Protein AF-A0A194AL01-F1 (afdb_monomer)

Mean predicted aligned error: 6.86 Å

Solvent-accessible surface area (backbone atoms only — not comparable to full-atom values): 7756 Å² total; per-residue (Å²): 133,72,56,72,67,51,70,47,79,47,65,24,43,43,58,63,55,94,86,37,91,35,69,51,73,50,75,42,48,24,28,50,37,95,91,74,43,78,38,73,64,84,52,98,57,32,54,85,93,54,56,37,22,48,71,32,52,52,53,49,61,57,44,53,75,79,41,59,54,69,58,48,17,63,74,74,71,49,60,44,76,62,50,49,58,53,51,52,54,54,51,51,52,51,58,76,65,59,82,62,86,84,67,84,45,77,42,80,47,77,46,77,74,49,93,84,88,41,71,46,77,46,80,40,80,70,120

pLDDT: mean 90.57, std 8.2, range [61.19, 98.12]

Secondary structure (DSSP, 8-state):
-PPEEEEEEEEEE---BTTB--EEEEEEEEEEETTTEEEEPPBTTB-TT-SB-HHHHHHHHHHHHHS-HHHHHHHHTS-HHHHHHHHHHHHHHHHHT---TT---EEEEEEEEETTTEEEEEEEE--

InterPro domains:
  IPR029261 Transposase IS204/IS1001/IS1096/IS1165, zinc-finger [PF14690] (3-36)
  IPR032877 Transposase IS204/IS1001/IS1096/IS1165, helix-turn-helix domain [PF13542] (41-91)
  IPR047951 Transposase ISL3 [PTHR33498] (2-127)

Structure (mmCIF, N/CA/C/O backbone):
data_AF-A0A194AL01-F1
#
_entry.id   AF-A0A194AL01-F1
#
loop_
_atom_site.group_PDB
_atom_site.id
_atom_site.type_symbol
_atom_site.label_atom_id
_atom_site.label_alt_id
_atom_site.label_comp_id
_atom_site.label_asym_id
_atom_site.label_entity_id
_atom_site.label_seq_id
_atom_site.pdbx_PDB_ins_code
_atom_site.Cartn_x
_atom_site.Cartn_y
_atom_site.Cartn_z
_atom_site.occupancy
_atom_site.B_iso_or_equiv
_atom_site.auth_seq_id
_atom_site.auth_comp_id
_atom_site.auth_asym_id
_atom_site.auth_atom_id
_atom_site.pdbx_PDB_model_num
ATOM 1 N N . MET A 1 1 ? -7.494 7.788 -29.852 1.00 61.19 1 MET A N 1
ATOM 2 C CA . MET A 1 1 ? -6.456 7.349 -28.887 1.00 61.19 1 MET A CA 1
ATOM 3 C C . MET A 1 1 ? -5.277 8.308 -28.956 1.00 61.19 1 MET A C 1
ATOM 5 O O . MET A 1 1 ? -4.872 8.646 -30.062 1.00 61.19 1 MET A O 1
ATOM 9 N N . CYS A 1 2 ? -4.739 8.758 -27.818 1.00 74.06 2 CYS A N 1
ATOM 10 C CA . CYS A 1 2 ? -3.498 9.546 -27.807 1.00 74.06 2 CYS A CA 1
ATOM 11 C C . CYS A 1 2 ? -2.319 8.658 -28.244 1.00 74.06 2 CYS A C 1
ATOM 13 O O . CYS A 1 2 ? -2.227 7.514 -27.799 1.00 74.06 2 CYS A O 1
ATOM 15 N N . LYS A 1 3 ? -1.425 9.163 -29.106 1.00 78.81 3 LYS A N 1
ATOM 16 C CA . LYS A 1 3 ? -0.236 8.415 -29.550 1.00 78.81 3 LYS A CA 1
ATOM 17 C C . LYS A 1 3 ? 0.762 8.249 -28.394 1.00 78.81 3 LYS A C 1
ATOM 19 O O . LYS A 1 3 ? 0.888 9.128 -27.538 1.00 78.81 3 LYS A O 1
ATOM 24 N N . ALA A 1 4 ? 1.474 7.121 -28.377 1.00 84.50 4 ALA A N 1
ATOM 25 C CA . ALA A 1 4 ? 2.591 6.918 -27.459 1.00 84.50 4 ALA A CA 1
ATOM 26 C C . ALA A 1 4 ? 3.700 7.931 -27.782 1.00 84.50 4 ALA A C 1
ATOM 28 O O . ALA A 1 4 ? 4.120 8.044 -28.930 1.00 84.50 4 ALA A O 1
ATOM 29 N N . HIS A 1 5 ? 4.128 8.683 -26.773 1.00 87.44 5 HIS A N 1
ATOM 30 C CA . HIS A 1 5 ? 5.207 9.662 -26.867 1.00 87.44 5 HIS A CA 1
ATOM 31 C C . HIS A 1 5 ? 6.560 8.974 -26.700 1.00 87.44 5 HIS A C 1
ATOM 33 O O . HIS A 1 5 ? 7.438 9.100 -27.545 1.00 87.44 5 HIS A O 1
ATOM 39 N N . ASP A 1 6 ? 6.710 8.208 -25.620 1.00 92.38 6 ASP A N 1
ATOM 40 C CA . ASP A 1 6 ? 7.909 7.431 -25.332 1.00 92.38 6 ASP A CA 1
ATOM 41 C C . ASP A 1 6 ? 7.599 6.262 -24.385 1.00 92.38 6 ASP A C 1
ATOM 43 O O . ASP A 1 6 ? 6.477 6.104 -23.903 1.00 92.38 6 ASP A O 1
ATOM 47 N N . PHE A 1 7 ? 8.605 5.433 -24.108 1.00 93.56 7 PHE A N 1
ATOM 48 C CA . PHE A 1 7 ? 8.508 4.319 -23.168 1.00 93.56 7 PHE A CA 1
ATOM 49 C C . PHE A 1 7 ? 9.537 4.502 -22.068 1.00 93.56 7 PHE A C 1
ATOM 51 O O . PHE A 1 7 ? 10.730 4.612 -22.351 1.00 93.56 7 PHE A O 1
ATOM 58 N N . LYS A 1 8 ? 9.087 4.458 -20.815 1.00 94.19 8 LYS A N 1
ATOM 59 C CA . LYS A 1 8 ? 9.968 4.545 -19.652 1.00 94.19 8 LYS A CA 1
ATOM 60 C C . LYS A 1 8 ? 9.903 3.261 -18.845 1.00 94.19 8 LYS A C 1
ATOM 62 O O . LYS A 1 8 ? 8.840 2.659 -18.704 1.00 94.19 8 LYS A O 1
ATOM 67 N N . GLU A 1 9 ? 11.049 2.840 -18.334 1.00 96.31 9 GLU A N 1
ATOM 68 C CA . GLU A 1 9 ? 11.132 1.687 -17.452 1.00 96.31 9 GLU A CA 1
ATOM 69 C C . GLU A 1 9 ? 10.629 2.038 -16.047 1.00 96.31 9 GLU A C 1
ATOM 71 O O . GLU A 1 9 ? 10.935 3.100 -15.493 1.00 96.31 9 GLU A O 1
ATOM 76 N N . TYR A 1 10 ? 9.823 1.142 -15.486 1.00 96.25 10 TYR A N 1
ATOM 77 C CA . TYR A 1 10 ? 9.312 1.229 -14.127 1.00 96.25 10 TYR A CA 1
ATOM 78 C C . TYR A 1 10 ? 9.471 -0.114 -13.429 1.00 96.25 10 TYR A C 1
ATOM 80 O O . TYR A 1 10 ? 9.311 -1.166 -14.047 1.00 96.25 10 TYR A O 1
ATOM 88 N N . THR A 1 11 ? 9.712 -0.048 -12.122 1.00 97.44 11 THR A N 1
ATOM 89 C CA . THR A 1 11 ? 9.872 -1.220 -11.263 1.00 97.44 11 THR A CA 1
ATOM 90 C C . THR A 1 11 ? 8.888 -1.166 -10.102 1.00 97.44 11 THR A C 1
ATOM 92 O O . THR A 1 11 ? 8.747 -0.131 -9.436 1.00 97.44 11 THR A O 1
ATOM 95 N N . TRP A 1 12 ? 8.242 -2.298 -9.833 1.00 97.94 12 TRP A N 1
ATOM 96 C CA . TRP A 1 12 ? 7.352 -2.506 -8.696 1.00 97.94 12 TRP A CA 1
ATOM 97 C C . TRP A 1 12 ? 7.876 -3.627 -7.815 1.00 97.94 12 TRP A C 1
ATOM 99 O O . TRP A 1 12 ? 8.325 -4.660 -8.300 1.00 97.94 12 TRP A O 1
ATOM 109 N N . ARG A 1 13 ? 7.771 -3.443 -6.503 1.00 97.19 13 ARG A N 1
ATOM 110 C CA . ARG A 1 13 ? 7.997 -4.508 -5.531 1.00 97.19 13 ARG A CA 1
ATOM 111 C C . ARG A 1 13 ? 6.803 -5.470 -5.560 1.00 97.19 13 ARG A C 1
ATOM 113 O O . ARG A 1 13 ? 5.660 -5.036 -5.387 1.00 97.19 13 ARG A O 1
ATOM 120 N N . HIS A 1 14 ? 7.081 -6.747 -5.799 1.00 97.06 14 HIS A N 1
ATOM 121 C CA . HIS A 1 14 ? 6.097 -7.829 -5.780 1.00 97.06 14 HIS A CA 1
ATOM 122 C C . HIS A 1 14 ? 6.213 -8.652 -4.486 1.00 97.06 14 HIS A C 1
ATOM 124 O O . HIS A 1 14 ? 7.005 -8.304 -3.613 1.00 97.06 14 HIS A O 1
ATOM 130 N N . LEU A 1 15 ? 5.410 -9.707 -4.330 1.00 95.12 15 LEU A N 1
ATOM 131 C CA . LEU A 1 15 ? 5.530 -10.665 -3.227 1.00 95.12 15 LEU A CA 1
ATOM 132 C C . LEU A 1 15 ? 6.891 -11.369 -3.248 1.00 95.12 15 LEU A C 1
ATOM 134 O O . LEU A 1 15 ? 7.562 -11.412 -4.275 1.00 95.12 15 LEU A O 1
ATOM 138 N N . ASN A 1 16 ? 7.325 -11.896 -2.104 1.00 92.81 16 ASN A N 1
ATOM 139 C CA . ASN A 1 16 ? 8.539 -12.709 -2.074 1.00 92.81 16 ASN A CA 1
ATOM 140 C C . ASN A 1 16 ? 8.318 -14.033 -2.796 1.00 92.81 16 ASN A C 1
ATOM 142 O O . ASN A 1 16 ? 7.318 -14.704 -2.556 1.00 92.81 16 ASN A O 1
ATOM 146 N N . PHE A 1 17 ? 9.295 -14.432 -3.605 1.00 92.81 17 PHE A N 1
ATOM 147 C CA . PHE A 1 17 ? 9.390 -15.794 -4.118 1.00 92.81 17 PHE A CA 1
ATOM 148 C C . PHE A 1 17 ? 10.544 -16.484 -3.416 1.00 92.81 17 PHE A C 1
ATOM 150 O O . PHE A 1 17 ? 11.650 -15.952 -3.397 1.00 92.81 17 PHE A O 1
ATOM 157 N N . PHE A 1 18 ? 10.272 -17.634 -2.794 1.00 91.81 18 PHE A N 1
ATOM 158 C CA . PHE A 1 18 ? 11.267 -18.392 -2.027 1.00 91.81 18 PHE A CA 1
ATOM 159 C C . PHE A 1 18 ? 12.005 -17.523 -0.994 1.00 91.81 18 PHE A C 1
ATOM 161 O O . PHE A 1 18 ? 13.216 -17.591 -0.864 1.00 91.81 18 PHE A O 1
ATOM 168 N N . GLN A 1 19 ? 11.269 -16.645 -0.300 1.00 88.00 19 GLN A N 1
ATOM 169 C CA . GLN A 1 19 ? 11.813 -15.667 0.659 1.00 88.00 19 GLN A CA 1
ATOM 170 C C . GLN A 1 19 ? 12.759 -14.603 0.062 1.00 88.00 19 GLN A C 1
ATOM 172 O O . GLN A 1 19 ? 13.272 -13.762 0.796 1.00 88.00 19 GLN A O 1
ATOM 177 N N . HIS A 1 20 ? 12.921 -14.543 -1.260 1.00 92.44 20 HIS A N 1
ATOM 178 C CA . HIS A 1 20 ? 13.696 -13.505 -1.933 1.00 92.44 20 HIS A CA 1
ATOM 179 C C . HIS A 1 20 ? 12.821 -12.341 -2.391 1.00 92.44 20 HIS A C 1
ATOM 181 O O . HIS A 1 20 ? 11.680 -12.511 -2.834 1.00 92.44 20 HIS A O 1
ATOM 187 N N . HIS A 1 21 ? 13.386 -11.133 -2.326 1.00 94.38 21 HIS A N 1
ATOM 188 C CA . HIS A 1 21 ? 12.732 -9.936 -2.835 1.00 94.38 21 HIS A CA 1
ATOM 189 C C . HIS A 1 21 ? 12.526 -10.028 -4.353 1.00 94.38 21 HIS A C 1
ATOM 191 O O . HIS A 1 21 ? 13.480 -9.955 -5.121 1.00 94.38 21 HIS A O 1
ATOM 197 N N . CYS A 1 22 ? 11.269 -10.131 -4.786 1.00 96.25 22 CYS A N 1
ATOM 198 C CA . CYS A 1 22 ? 10.891 -10.075 -6.192 1.00 96.25 22 CYS A CA 1
ATOM 199 C C . CYS A 1 22 ? 10.484 -8.657 -6.610 1.00 96.25 22 CYS A C 1
ATOM 201 O O . CYS A 1 22 ? 9.776 -7.944 -5.880 1.00 96.25 22 CYS A O 1
ATOM 203 N N . TYR A 1 23 ? 10.896 -8.286 -7.819 1.00 97.31 23 TYR A N 1
ATOM 204 C CA . TYR A 1 23 ? 10.564 -7.031 -8.468 1.00 97.31 23 TYR A CA 1
ATOM 205 C C . TYR A 1 23 ? 10.079 -7.300 -9.888 1.00 97.31 23 TYR A C 1
ATOM 207 O O . TYR A 1 23 ? 10.690 -8.071 -10.622 1.00 97.31 23 TYR A O 1
ATOM 215 N N . LEU A 1 24 ? 8.996 -6.635 -10.276 1.00 97.19 24 LEU A N 1
ATOM 216 C CA . LEU A 1 24 ? 8.508 -6.625 -11.647 1.00 97.19 24 LEU A CA 1
ATOM 217 C C . LEU A 1 24 ? 9.016 -5.354 -12.321 1.00 97.19 24 LEU A C 1
ATOM 219 O O . LEU A 1 24 ? 8.719 -4.260 -11.840 1.00 97.19 24 LEU A O 1
ATOM 223 N N . THR A 1 25 ? 9.756 -5.491 -13.417 1.00 97.56 25 THR A N 1
ATOM 224 C CA . THR A 1 25 ? 10.256 -4.361 -14.211 1.00 97.56 25 THR A CA 1
ATOM 225 C C . THR A 1 25 ? 9.672 -4.436 -15.612 1.00 97.56 25 THR A C 1
ATOM 227 O O . THR A 1 25 ? 9.718 -5.485 -16.248 1.00 97.56 25 THR A O 1
ATOM 230 N N . ALA A 1 26 ? 9.098 -3.332 -16.088 1.00 96.69 26 ALA A N 1
ATOM 231 C CA . ALA A 1 26 ? 8.528 -3.262 -17.428 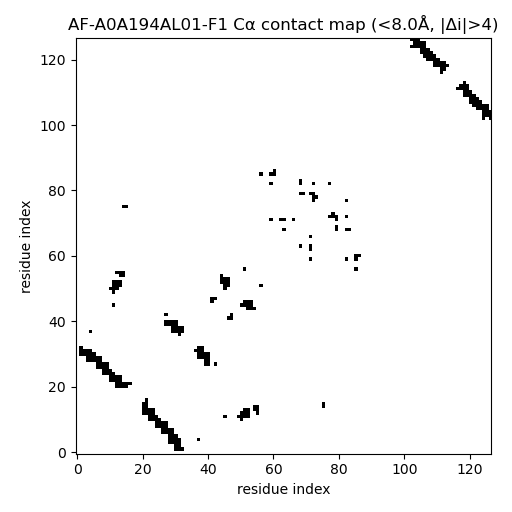1.00 96.69 26 ALA A CA 1
ATOM 232 C C . ALA A 1 26 ? 8.677 -1.863 -18.031 1.00 96.69 26 ALA A C 1
ATOM 234 O O . ALA A 1 26 ? 8.609 -0.844 -17.333 1.00 96.69 26 ALA A O 1
ATOM 235 N N . ARG A 1 27 ? 8.817 -1.814 -19.358 1.00 96.12 27 ARG A N 1
ATOM 236 C CA . ARG A 1 27 ? 8.730 -0.576 -20.136 1.00 96.12 27 ARG A CA 1
ATOM 237 C C . ARG A 1 27 ? 7.262 -0.220 -20.332 1.00 96.12 27 ARG A C 1
ATOM 239 O O . ARG A 1 27 ? 6.527 -0.957 -20.980 1.00 96.12 27 ARG A O 1
ATOM 246 N N . VAL A 1 28 ? 6.840 0.914 -19.780 1.00 94.62 28 VAL A N 1
ATOM 247 C CA . VAL A 1 28 ? 5.454 1.388 -19.869 1.00 94.62 28 VAL A CA 1
ATOM 248 C C . VAL A 1 28 ? 5.383 2.586 -20.810 1.00 94.62 28 VAL A C 1
ATOM 250 O O . VAL A 1 28 ? 6.187 3.516 -20.658 1.00 94.62 28 VAL A O 1
ATOM 253 N N . PRO A 1 29 ? 4.428 2.604 -21.757 1.00 93.88 29 PRO A N 1
ATOM 254 C CA . PRO A 1 29 ? 4.213 3.761 -22.607 1.00 93.88 29 PRO A CA 1
ATOM 255 C C . PRO A 1 29 ? 3.774 4.976 -21.785 1.00 93.88 29 PRO A C 1
ATOM 257 O O . PRO A 1 29 ? 2.965 4.887 -20.852 1.00 93.88 29 PRO A O 1
ATOM 260 N N . ARG A 1 30 ? 4.289 6.140 -22.168 1.00 92.56 30 ARG A N 1
ATOM 261 C CA . ARG A 1 30 ? 3.762 7.441 -21.773 1.00 92.56 30 ARG A CA 1
ATOM 262 C C . ARG A 1 30 ? 3.107 8.067 -22.993 1.00 92.56 30 ARG A C 1
ATOM 264 O O . ARG A 1 30 ? 3.701 8.115 -24.065 1.00 92.56 30 ARG A O 1
ATOM 271 N N . ILE A 1 31 ? 1.870 8.509 -22.842 1.00 92.56 31 ILE A N 1
ATOM 272 C CA . ILE A 1 31 ? 1.105 9.196 -23.879 1.00 92.56 31 ILE A CA 1
ATOM 273 C C . ILE A 1 31 ? 1.263 10.703 -23.704 1.00 92.56 31 ILE A C 1
ATOM 275 O O . ILE A 1 31 ? 1.278 11.194 -22.575 1.00 92.56 31 ILE A O 1
ATOM 279 N N . ASN A 1 32 ? 1.374 11.433 -24.812 1.00 89.75 32 ASN A N 1
ATOM 280 C CA . ASN A 1 32 ? 1.295 12.890 -24.790 1.00 89.75 32 ASN A CA 1
ATOM 281 C C . ASN A 1 32 ? -0.160 13.299 -25.041 1.00 89.75 32 ASN A C 1
ATOM 283 O O . ASN A 1 32 ? -0.680 13.104 -26.139 1.00 89.75 32 ASN A O 1
ATOM 287 N N . CYS A 1 33 ? -0.825 13.797 -24.002 1.00 86.25 33 CYS A N 1
ATOM 288 C CA . CYS A 1 33 ? -2.170 14.345 -24.096 1.00 86.25 33 CYS A CA 1
ATOM 289 C C . CYS A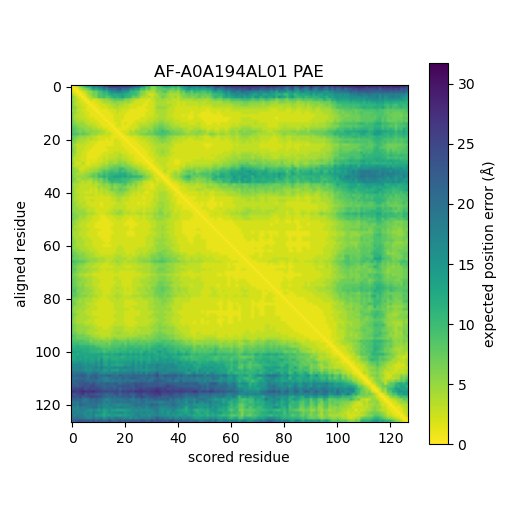 1 33 ? -2.071 15.869 -24.199 1.00 86.25 33 CYS A C 1
ATOM 291 O O . CYS A 1 33 ? -1.449 16.495 -23.344 1.00 86.25 33 CYS A O 1
ATOM 293 N N . SER A 1 34 ? -2.708 16.461 -25.209 1.00 85.00 34 SER A N 1
ATOM 294 C CA . SER A 1 34 ? -2.702 17.913 -25.434 1.00 85.00 34 SER A CA 1
ATOM 295 C C . SER A 1 34 ? -3.225 18.709 -24.236 1.00 85.00 34 SER A C 1
ATOM 297 O O . SER A 1 34 ? -2.689 19.765 -23.929 1.00 85.00 34 SER A O 1
ATOM 299 N N . GLU A 1 35 ? -4.228 18.186 -23.530 1.00 88.06 35 GLU A N 1
ATOM 300 C CA . GLU A 1 35 ? -4.842 18.847 -22.369 1.00 88.06 35 GLU A CA 1
ATOM 301 C C . GLU A 1 35 ? -4.123 18.537 -21.050 1.00 88.06 35 GLU A C 1
ATOM 303 O O . GLU A 1 35 ? -4.077 19.360 -20.141 1.00 88.06 35 GLU A O 1
ATOM 308 N N . HIS A 1 36 ? -3.561 17.331 -20.921 1.00 83.88 36 HIS A N 1
ATOM 309 C CA . HIS A 1 36 ? -3.114 16.794 -19.633 1.00 83.88 36 HIS A CA 1
ATOM 310 C C . HIS A 1 36 ? -1.600 16.552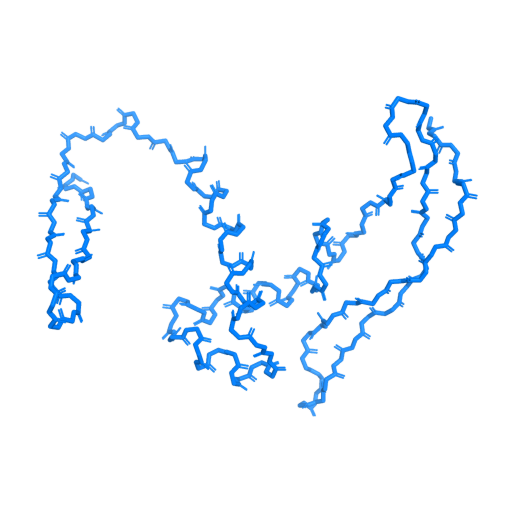 -19.532 1.00 83.88 36 HIS A C 1
ATOM 312 O O . HIS A 1 36 ? -1.139 15.998 -18.524 1.00 83.88 36 HIS A O 1
ATOM 318 N N . GLY A 1 37 ? -0.846 16.910 -20.574 1.00 87.00 37 GLY A N 1
ATOM 319 C CA . GLY A 1 37 ? 0.588 16.674 -20.701 1.00 87.00 37 GLY A CA 1
ATOM 320 C C . GLY A 1 37 ? 0.957 15.195 -20.854 1.00 87.00 37 GLY A C 1
ATOM 321 O O . GLY A 1 37 ? 0.152 14.344 -21.246 1.00 87.00 37 GLY A O 1
ATOM 322 N N . ILE A 1 38 ? 2.210 14.872 -20.521 1.00 88.19 38 ILE A N 1
ATOM 323 C CA . ILE A 1 38 ? 2.741 13.507 -20.610 1.00 88.19 38 ILE A CA 1
ATOM 324 C C . ILE A 1 38 ? 2.219 12.667 -19.440 1.00 88.19 38 ILE A C 1
ATOM 326 O O . ILE A 1 38 ? 2.553 12.915 -18.279 1.00 88.19 38 ILE A O 1
ATOM 330 N N . ARG A 1 39 ? 1.450 11.615 -19.739 1.00 89.19 39 ARG A N 1
ATOM 331 C CA . ARG A 1 39 ? 0.913 10.681 -18.740 1.00 89.19 39 ARG A CA 1
ATOM 332 C C . ARG A 1 39 ? 1.357 9.254 -19.000 1.00 89.19 39 ARG A C 1
ATOM 334 O O . ARG A 1 39 ? 1.341 8.777 -20.126 1.00 89.19 39 ARG A O 1
ATOM 341 N N . ARG A 1 40 ? 1.726 8.549 -17.933 1.00 90.44 40 ARG A N 1
ATOM 342 C CA . ARG A 1 40 ? 1.970 7.103 -17.975 1.00 90.44 40 ARG A CA 1
ATOM 343 C C . ARG A 1 40 ? 0.636 6.364 -18.093 1.00 90.44 40 ARG A C 1
ATOM 345 O O . ARG A 1 40 ? -0.292 6.708 -17.363 1.00 90.44 40 ARG A O 1
ATOM 352 N N . VAL A 1 41 ? 0.575 5.360 -18.965 1.00 91.56 41 VAL A N 1
ATOM 353 C CA . VAL A 1 41 ? -0.581 4.458 -19.072 1.00 91.56 41 VAL A CA 1
ATOM 354 C C . VAL A 1 41 ? -0.676 3.578 -17.820 1.00 91.56 41 VAL A C 1
ATOM 356 O O . VAL A 1 41 ? 0.341 3.252 -17.197 1.00 91.56 41 VAL A O 1
ATOM 359 N N . ASP A 1 42 ? -1.894 3.221 -17.424 1.00 92.81 42 ASP A N 1
ATOM 360 C CA . ASP A 1 42 ? -2.109 2.305 -16.308 1.00 92.81 42 ASP A CA 1
ATOM 361 C C . ASP A 1 42 ? -1.735 0.871 -16.707 1.00 92.81 42 ASP A C 1
ATOM 363 O O . ASP A 1 42 ? -1.956 0.436 -17.836 1.00 92.81 42 ASP A O 1
ATOM 367 N N . VAL A 1 43 ? -1.122 0.147 -15.772 1.00 95.31 43 VAL A N 1
ATOM 368 C CA . VAL A 1 43 ? -0.719 -1.251 -15.959 1.00 95.31 43 VAL A CA 1
ATOM 369 C C . VAL A 1 43 ? -1.644 -2.155 -15.146 1.00 95.31 43 VAL A C 1
ATOM 371 O O . VAL A 1 43 ? -2.026 -1.778 -14.037 1.00 95.31 43 VAL A O 1
ATOM 374 N N . PRO A 1 44 ? -1.985 -3.359 -15.634 1.00 95.62 44 PRO A N 1
ATOM 375 C CA . PRO A 1 44 ? -2.999 -4.193 -14.987 1.00 95.62 44 PRO A CA 1
ATOM 376 C C . PRO A 1 44 ? -2.553 -4.755 -13.628 1.00 95.62 44 PRO A C 1
ATOM 378 O O . PRO A 1 44 ? -3.385 -5.138 -12.818 1.00 95.62 44 PRO A O 1
ATOM 381 N N . TRP A 1 45 ? -1.247 -4.789 -13.344 1.00 96.31 45 TRP A N 1
ATOM 382 C CA . TRP A 1 45 ? -0.692 -5.352 -12.108 1.00 96.31 45 TRP A CA 1
ATOM 383 C C . TRP A 1 45 ? -0.353 -4.317 -11.035 1.00 96.31 45 TRP A C 1
ATOM 385 O O . TRP A 1 45 ? 0.111 -4.710 -9.966 1.00 96.31 45 TRP A O 1
ATOM 395 N N . ALA A 1 46 ? -0.504 -3.013 -11.283 1.00 97.19 46 ALA A N 1
ATOM 396 C CA . ALA A 1 46 ? -0.162 -1.992 -10.296 1.00 97.19 46 ALA A CA 1
ATOM 397 C C . ALA A 1 46 ? -1.047 -0.756 -10.407 1.00 97.19 46 ALA A C 1
ATOM 399 O O . ALA A 1 46 ? -1.240 -0.179 -11.475 1.00 97.19 46 ALA A O 1
ATOM 400 N N . ARG A 1 47 ? -1.491 -0.277 -9.248 1.00 95.06 47 ARG A N 1
ATOM 401 C CA . ARG A 1 47 ? -2.223 0.977 -9.133 1.00 95.06 47 ARG A CA 1
ATOM 402 C C . ARG A 1 47 ? -1.363 2.169 -9.567 1.00 95.06 47 ARG A C 1
ATOM 404 O O . ARG A 1 47 ? -0.159 2.238 -9.290 1.00 95.06 47 ARG A O 1
ATOM 411 N N . LYS A 1 48 ? -2.001 3.169 -10.180 1.00 92.19 48 LYS A N 1
ATOM 412 C CA . LYS A 1 48 ? -1.369 4.445 -10.537 1.00 92.19 48 LYS A CA 1
ATOM 413 C C . LYS A 1 48 ? -0.647 5.072 -9.338 1.00 92.19 48 LYS A C 1
ATOM 415 O O . LYS A 1 48 ? -1.190 5.173 -8.243 1.00 92.19 48 LYS A O 1
ATOM 420 N N . GLY A 1 49 ? 0.606 5.477 -9.548 1.00 90.06 49 GLY A N 1
ATOM 421 C CA . GLY A 1 49 ? 1.462 6.058 -8.505 1.00 90.06 49 GLY A CA 1
ATOM 422 C C . GLY A 1 49 ? 2.045 5.061 -7.494 1.00 90.06 49 GLY A C 1
ATOM 423 O O . GLY A 1 49 ? 3.001 5.412 -6.802 1.00 90.06 49 GLY A O 1
ATOM 424 N N . SER A 1 50 ? 1.556 3.817 -7.434 1.00 94.50 50 SER A N 1
ATOM 425 C CA . SER A 1 50 ? 2.142 2.795 -6.568 1.00 94.50 50 SER A CA 1
ATOM 426 C C . SER A 1 50 ? 3.460 2.268 -7.137 1.00 94.50 50 SER A C 1
ATOM 428 O O . SER A 1 50 ? 3.645 2.158 -8.354 1.00 94.50 50 SER A O 1
ATOM 430 N N . ARG A 1 51 ? 4.381 1.928 -6.229 1.00 95.38 51 ARG A N 1
ATOM 431 C CA . ARG A 1 51 ? 5.600 1.149 -6.510 1.00 95.38 51 ARG A CA 1
ATOM 432 C C . ARG A 1 51 ? 5.464 -0.304 -6.047 1.00 95.38 51 ARG A C 1
ATOM 434 O O . ARG A 1 51 ? 6.469 -0.992 -5.892 1.00 95.38 51 ARG A O 1
ATOM 441 N N . PHE A 1 52 ? 4.238 -0.748 -5.794 1.00 97.75 52 PHE A N 1
ATOM 442 C CA . PHE A 1 52 ? 3.893 -2.114 -5.436 1.00 97.75 52 PHE A CA 1
ATOM 443 C C . PHE A 1 52 ? 2.914 -2.684 -6.455 1.00 97.75 52 PHE A C 1
ATOM 445 O O . PHE A 1 52 ? 2.146 -1.945 -7.073 1.00 97.75 52 PHE A O 1
ATOM 452 N N . THR A 1 53 ? 2.955 -3.998 -6.633 1.00 98.12 53 THR A N 1
ATOM 453 C CA . THR A 1 53 ? 1.925 -4.707 -7.403 1.00 98.12 53 THR A CA 1
ATOM 454 C C . THR A 1 53 ? 0.619 -4.806 -6.608 1.00 98.12 53 THR A C 1
ATOM 456 O O . THR A 1 53 ? 0.673 -4.839 -5.380 1.00 98.12 53 THR A O 1
ATOM 459 N N . LEU A 1 54 ? -0.526 -4.954 -7.278 1.00 97.88 54 LEU A N 1
ATOM 460 C CA . LEU A 1 54 ? -1.837 -5.143 -6.642 1.00 97.88 54 LEU A CA 1
ATOM 461 C C . LEU A 1 54 ? -1.843 -6.345 -5.687 1.00 97.88 54 LEU A C 1
ATOM 463 O O . LEU A 1 54 ? -2.298 -6.219 -4.559 1.00 97.88 54 LEU A O 1
ATOM 467 N N . LEU A 1 55 ? -1.235 -7.465 -6.089 1.00 97.44 55 LEU A N 1
ATOM 468 C CA . LEU A 1 55 ? -1.097 -8.657 -5.241 1.00 97.44 55 LEU A CA 1
ATOM 469 C C . LEU A 1 55 ? -0.280 -8.391 -3.965 1.00 97.44 55 LEU A C 1
ATOM 471 O O . LEU A 1 55 ? -0.604 -8.903 -2.898 1.00 97.44 55 LEU A O 1
ATOM 475 N N . PHE A 1 56 ? 0.758 -7.553 -4.051 1.00 97.81 56 PHE A N 1
ATOM 476 C CA . PHE A 1 56 ? 1.506 -7.124 -2.865 1.00 97.81 56 PHE A CA 1
ATOM 477 C C . PHE A 1 56 ? 0.630 -6.267 -1.947 1.00 97.81 56 PHE A C 1
ATOM 479 O O . PHE A 1 56 ? 0.590 -6.506 -0.743 1.00 97.81 56 PHE A O 1
ATOM 486 N N . GLU A 1 57 ? -0.083 -5.283 -2.507 1.00 97.69 57 GLU A N 1
ATOM 487 C CA . GLU A 1 57 ? -0.995 -4.437 -1.729 1.00 97.69 57 GLU A CA 1
ATOM 488 C C . GLU A 1 57 ? -2.105 -5.270 -1.058 1.00 97.69 57 GLU A C 1
ATOM 490 O O . GLU A 1 57 ? -2.407 -5.034 0.107 1.00 97.69 57 GLU A O 1
ATOM 495 N N . GLN A 1 58 ? -2.647 -6.289 -1.731 1.00 97.25 58 GLN A N 1
ATOM 496 C CA . GLN A 1 58 ? -3.662 -7.195 -1.182 1.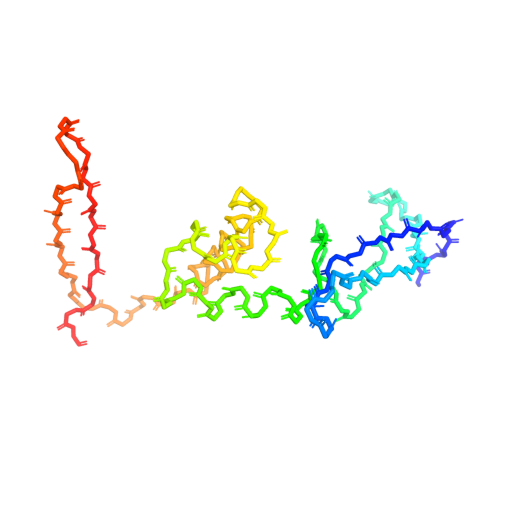00 97.25 58 GLN A CA 1
ATOM 497 C C . GLN A 1 58 ? -3.155 -7.985 0.034 1.00 97.25 58 GLN A C 1
ATOM 499 O O . GLN A 1 58 ? -3.838 -8.045 1.060 1.00 97.25 58 GLN A O 1
ATOM 504 N N . VAL A 1 59 ? -1.955 -8.570 -0.048 1.00 96.75 59 VAL A N 1
ATOM 505 C CA . VAL A 1 59 ? -1.357 -9.293 1.088 1.00 96.75 59 VAL A CA 1
ATOM 506 C C . VAL A 1 59 ? -1.089 -8.340 2.248 1.00 96.75 59 VAL A C 1
ATOM 508 O O . VAL A 1 59 ? -1.426 -8.660 3.383 1.00 96.75 59 VAL A O 1
ATOM 511 N N . VAL A 1 60 ? -0.568 -7.139 1.975 1.00 97.00 60 VAL A N 1
ATOM 512 C CA . VAL A 1 60 ? -0.404 -6.103 3.007 1.00 97.00 60 VAL A CA 1
ATOM 513 C C . VAL A 1 60 ? -1.736 -5.796 3.686 1.00 97.00 60 VAL A C 1
ATOM 515 O O . VAL A 1 60 ? -1.793 -5.839 4.909 1.00 97.00 60 VAL A O 1
ATOM 518 N N . MET A 1 61 ? -2.801 -5.530 2.922 1.00 97.31 61 MET A N 1
ATOM 519 C CA . MET A 1 61 ? -4.124 -5.212 3.475 1.00 97.31 61 MET A CA 1
ATOM 520 C C . MET A 1 61 ? -4.717 -6.359 4.302 1.00 97.31 61 MET A C 1
ATOM 522 O O . MET A 1 61 ? -5.434 -6.104 5.264 1.00 97.31 61 MET A O 1
ATOM 526 N N . SER A 1 62 ? -4.392 -7.608 3.966 1.00 97.12 62 SER A N 1
ATOM 527 C CA . SER A 1 62 ? -4.807 -8.773 4.753 1.00 97.12 62 SER A CA 1
ATOM 528 C C . SER A 1 62 ? -4.038 -8.851 6.075 1.00 97.12 62 SER A C 1
ATOM 530 O O . SER A 1 62 ? -4.633 -9.062 7.122 1.00 97.12 62 SER A O 1
ATOM 532 N N . LEU A 1 63 ? -2.723 -8.609 6.055 1.00 96.62 63 LEU A N 1
ATOM 533 C CA . LEU A 1 63 ? -1.881 -8.683 7.252 1.00 96.62 63 LEU A CA 1
ATOM 534 C C . LEU A 1 63 ? -2.143 -7.537 8.238 1.00 96.62 63 LEU A C 1
ATOM 536 O O . LEU A 1 63 ? -2.173 -7.773 9.439 1.00 96.62 63 LEU A O 1
ATOM 540 N N . VAL A 1 64 ? -2.347 -6.303 7.763 1.00 96.25 64 VAL A N 1
ATOM 541 C CA . VAL A 1 64 ? -2.562 -5.133 8.646 1.00 96.25 64 VAL A CA 1
ATOM 542 C C . VAL A 1 64 ? -3.864 -5.197 9.449 1.00 96.25 64 VAL A C 1
ATOM 544 O O . VAL A 1 64 ? -3.997 -4.459 10.419 1.00 96.25 64 VAL A O 1
ATOM 547 N N . ARG A 1 65 ? -4.814 -6.054 9.054 1.00 93.69 65 ARG A N 1
ATOM 548 C CA . ARG A 1 65 ? -6.024 -6.337 9.841 1.00 93.69 65 ARG A CA 1
ATOM 549 C C . ARG A 1 65 ? -5.729 -7.197 11.067 1.00 93.69 65 ARG A C 1
ATOM 551 O O . ARG A 1 65 ? -6.358 -7.009 12.097 1.00 93.69 65 ARG A O 1
ATOM 558 N N . GLU A 1 66 ? -4.756 -8.095 10.948 1.00 96.12 66 GLU A N 1
ATOM 559 C CA . GLU A 1 66 ? -4.459 -9.119 11.954 1.00 96.12 66 GLU A CA 1
ATOM 560 C C . GLU A 1 66 ? -3.265 -8.751 12.844 1.00 96.12 66 GLU A C 1
ATOM 562 O O . GLU A 1 66 ? -3.063 -9.339 13.905 1.00 96.12 66 GLU A O 1
ATOM 567 N N . MET A 1 67 ? -2.425 -7.798 12.421 1.00 95.44 67 MET A N 1
ATOM 568 C CA . MET A 1 67 ? -1.235 -7.415 13.178 1.00 95.44 67 MET A CA 1
ATOM 569 C C . MET A 1 67 ? -0.836 -5.944 12.982 1.00 95.44 67 MET A C 1
ATOM 571 O O . MET A 1 67 ? -1.114 -5.345 11.940 1.00 95.44 67 MET A O 1
ATOM 575 N N . PRO A 1 68 ? -0.090 -5.357 13.939 1.00 96.31 68 PRO A N 1
ATOM 576 C CA . PRO A 1 68 ? 0.420 -3.996 13.817 1.00 96.31 68 PRO A CA 1
ATOM 577 C C . PRO A 1 68 ? 1.268 -3.774 12.553 1.00 96.31 68 PRO A C 1
ATOM 579 O O . PRO A 1 68 ? 2.096 -4.608 12.179 1.00 96.31 68 PRO A O 1
ATOM 582 N N . ILE A 1 69 ? 1.144 -2.596 11.932 1.00 95.12 69 ILE A N 1
ATOM 583 C CA . ILE A 1 69 ? 1.839 -2.248 10.674 1.00 95.12 69 ILE A CA 1
ATOM 584 C C . ILE A 1 69 ? 3.362 -2.390 10.773 1.00 95.12 69 ILE A C 1
ATOM 586 O O . ILE A 1 69 ? 4.010 -2.757 9.795 1.00 95.12 69 ILE A O 1
ATOM 590 N N . ASN A 1 70 ? 3.957 -2.149 11.944 1.00 95.88 70 ASN A N 1
ATOM 591 C CA . ASN A 1 70 ? 5.393 -2.348 12.144 1.00 95.88 70 ASN A CA 1
ATOM 592 C C . ASN A 1 70 ? 5.805 -3.834 12.062 1.00 95.88 70 ASN A C 1
ATOM 594 O O . ASN A 1 70 ? 6.912 -4.129 11.614 1.00 95.88 70 ASN A O 1
ATOM 598 N N . ALA A 1 71 ? 4.941 -4.768 12.467 1.00 96.75 71 ALA A N 1
ATOM 599 C CA . ALA A 1 71 ? 5.157 -6.202 12.323 1.00 96.75 71 ALA A CA 1
ATOM 600 C C . ALA A 1 71 ? 5.010 -6.621 10.857 1.00 96.75 71 ALA A C 1
ATOM 602 O O . ALA A 1 71 ? 5.891 -7.306 10.340 1.00 96.75 71 ALA A O 1
ATOM 603 N N . VAL A 1 72 ? 3.989 -6.104 10.159 1.00 96.69 72 VAL A N 1
ATOM 604 C CA . VAL A 1 72 ? 3.823 -6.312 8.710 1.00 96.69 72 VAL A CA 1
ATOM 605 C C . VAL A 1 72 ? 5.042 -5.805 7.941 1.00 96.69 72 VAL A C 1
ATOM 607 O O . VAL A 1 72 ? 5.577 -6.518 7.099 1.00 96.69 72 VAL A O 1
ATOM 610 N N . ALA A 1 73 ? 5.529 -4.603 8.264 1.00 96.12 73 ALA A N 1
ATOM 611 C CA . ALA A 1 73 ? 6.711 -3.989 7.658 1.00 96.12 73 ALA A CA 1
ATOM 612 C C . ALA A 1 73 ? 7.947 -4.897 7.753 1.00 96.12 73 ALA A C 1
ATOM 614 O O . ALA A 1 73 ? 8.618 -5.131 6.744 1.00 96.12 73 ALA A O 1
ATOM 615 N N . ARG A 1 74 ? 8.198 -5.472 8.939 1.00 94.94 74 ARG A N 1
ATOM 616 C CA . ARG A 1 74 ? 9.266 -6.464 9.140 1.00 94.94 74 ARG A CA 1
ATOM 617 C C . ARG A 1 74 ? 9.016 -7.741 8.341 1.00 94.94 74 ARG A C 1
ATOM 619 O O . ARG A 1 74 ? 9.941 -8.230 7.705 1.00 94.94 74 ARG A O 1
ATOM 626 N N . HIS A 1 75 ? 7.784 -8.247 8.340 1.00 93.06 75 HIS A N 1
ATOM 627 C CA . HIS A 1 75 ? 7.422 -9.488 7.656 1.00 93.06 75 HIS A CA 1
ATOM 628 C C . HIS A 1 75 ? 7.614 -9.406 6.132 1.00 93.06 75 HIS A C 1
ATOM 630 O O . HIS A 1 75 ? 8.150 -10.326 5.523 1.00 93.06 75 HIS A O 1
ATOM 636 N N . VAL A 1 76 ? 7.221 -8.291 5.506 1.00 93.06 76 VAL A N 1
ATOM 637 C CA . VAL A 1 76 ? 7.293 -8.120 4.040 1.00 93.06 76 VAL A CA 1
ATOM 638 C C . VAL A 1 76 ? 8.571 -7.412 3.557 1.00 93.06 76 VAL A C 1
ATOM 640 O O . VAL A 1 76 ? 8.772 -7.243 2.348 1.00 93.06 76 VAL A O 1
ATOM 643 N N . GLY A 1 77 ? 9.440 -6.992 4.485 1.00 93.69 77 GLY A N 1
ATOM 644 C CA . GLY A 1 77 ? 10.737 -6.376 4.191 1.00 93.69 77 GLY A CA 1
ATOM 645 C C . GLY A 1 77 ? 10.643 -4.963 3.604 1.00 93.69 77 GLY A C 1
ATOM 646 O O . GLY A 1 77 ? 11.369 -4.630 2.667 1.00 93.69 77 GLY A O 1
ATOM 647 N N . VAL A 1 78 ? 9.728 -4.125 4.102 1.00 94.38 78 VAL A N 1
ATOM 648 C CA . VAL A 1 78 ? 9.563 -2.729 3.646 1.00 94.38 78 VAL A CA 1
ATOM 649 C C . VAL A 1 78 ? 9.37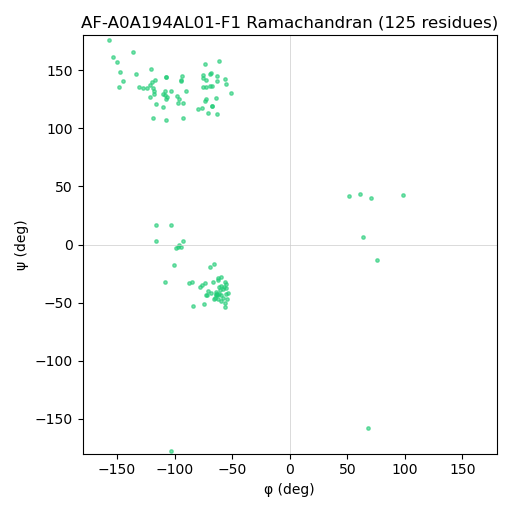4 -1.777 4.822 1.00 94.38 78 VAL A C 1
ATOM 651 O O . VAL A 1 78 ? 9.093 -2.199 5.935 1.00 94.38 78 VAL A O 1
ATOM 654 N N . THR A 1 79 ? 9.498 -0.472 4.585 1.00 95.38 79 THR A N 1
ATOM 655 C CA . THR A 1 79 ? 9.249 0.526 5.630 1.00 95.38 79 THR A CA 1
ATOM 656 C C . THR A 1 79 ? 7.755 0.712 5.897 1.00 95.38 79 THR A C 1
ATOM 658 O O . THR A 1 79 ? 6.935 0.740 4.975 1.00 95.38 79 THR A O 1
ATOM 661 N N . ASP A 1 80 ? 7.409 0.920 7.162 1.00 94.38 80 ASP A N 1
ATOM 662 C CA . ASP A 1 80 ? 6.056 1.220 7.639 1.00 94.38 80 ASP A CA 1
ATOM 663 C C . ASP A 1 80 ? 5.416 2.419 6.917 1.00 94.38 80 ASP A C 1
ATOM 665 O O . ASP A 1 80 ? 4.273 2.336 6.476 1.00 94.38 80 ASP A O 1
ATOM 669 N N . LYS A 1 81 ? 6.170 3.501 6.676 1.00 95.38 81 LYS A N 1
ATOM 670 C CA . LYS A 1 81 ? 5.709 4.688 5.932 1.00 95.38 81 LYS A CA 1
ATOM 671 C C . LYS A 1 81 ? 5.176 4.336 4.542 1.00 95.38 81 LYS A C 1
ATOM 673 O O . LYS A 1 81 ? 4.256 4.982 4.041 1.00 95.38 81 LYS A O 1
ATOM 678 N N . ARG A 1 82 ? 5.754 3.323 3.885 1.00 95.19 82 ARG A N 1
ATOM 679 C CA . ARG A 1 82 ? 5.283 2.853 2.574 1.00 95.19 82 ARG A CA 1
ATOM 680 C C . ARG A 1 82 ? 4.009 2.023 2.696 1.00 95.19 82 ARG A C 1
ATOM 682 O O . ARG A 1 82 ? 3.170 2.137 1.809 1.00 95.19 82 ARG A O 1
ATOM 689 N N . LEU A 1 83 ? 3.859 1.244 3.767 1.00 96.25 83 LEU A N 1
ATOM 690 C CA . LEU A 1 83 ? 2.637 0.486 4.043 1.00 96.25 83 LEU A CA 1
ATOM 691 C C . LEU A 1 83 ? 1.469 1.405 4.396 1.00 96.25 83 LEU A C 1
ATOM 693 O O . LEU A 1 83 ? 0.387 1.235 3.847 1.00 96.25 83 LEU A O 1
ATOM 697 N N . TRP A 1 84 ? 1.695 2.442 5.204 1.00 96.56 84 TRP A N 1
ATOM 698 C CA . TRP A 1 84 ? 0.671 3.441 5.519 1.00 96.56 84 TRP A CA 1
ATOM 699 C C . TRP A 1 84 ? 0.071 4.089 4.269 1.00 96.56 84 TRP A C 1
ATOM 701 O O . TRP A 1 84 ? -1.135 4.276 4.191 1.00 96.56 84 TRP A O 1
ATOM 711 N N . ARG A 1 85 ? 0.877 4.351 3.232 1.00 95.81 85 ARG A N 1
ATOM 712 C CA . ARG A 1 85 ? 0.372 4.853 1.940 1.00 95.81 85 ARG A CA 1
ATOM 713 C C . ARG A 1 85 ? -0.576 3.883 1.227 1.00 95.81 85 ARG A C 1
ATOM 715 O O . ARG A 1 85 ? -1.410 4.337 0.449 1.00 95.81 85 ARG A O 1
ATOM 722 N N . ILE A 1 86 ? -0.418 2.576 1.438 1.00 96.38 86 ILE A N 1
ATOM 723 C CA . ILE A 1 86 ? -1.335 1.550 0.924 1.00 96.38 86 ILE A CA 1
ATOM 724 C C . ILE A 1 86 ? -2.617 1.584 1.757 1.00 96.38 86 ILE A C 1
ATOM 726 O O . ILE A 1 86 ? -3.696 1.737 1.195 1.00 96.38 86 ILE A O 1
ATOM 730 N N . VAL A 1 87 ? -2.482 1.528 3.086 1.00 96.56 87 VAL A N 1
ATOM 731 C CA . VAL A 1 87 ? -3.613 1.530 4.027 1.00 96.56 87 VAL A CA 1
ATOM 732 C C . VAL A 1 87 ? -4.496 2.754 3.820 1.00 96.56 87 VAL A C 1
ATOM 734 O O . VAL A 1 87 ? -5.681 2.599 3.545 1.00 96.56 87 VAL A O 1
ATOM 737 N N . TYR A 1 88 ? -3.924 3.960 3.850 1.00 96.38 88 TYR A N 1
ATOM 738 C CA . TYR A 1 88 ? -4.684 5.190 3.637 1.00 96.38 88 TYR A CA 1
ATOM 739 C C . TYR A 1 88 ? -5.397 5.199 2.288 1.00 96.38 88 TYR A C 1
ATOM 741 O O . TYR A 1 88 ? -6.539 5.624 2.221 1.00 96.38 88 TYR A O 1
ATOM 749 N N . HIS A 1 89 ? -4.778 4.681 1.222 1.00 96.06 89 HIS A N 1
ATOM 750 C CA . HIS A 1 89 ? -5.443 4.630 -0.077 1.00 96.06 89 HIS A CA 1
ATOM 751 C C . HIS A 1 89 ? -6.740 3.809 -0.043 1.00 96.06 89 HIS A C 1
ATOM 753 O O . HIS A 1 89 ? -7.760 4.270 -0.552 1.00 96.06 89 HIS A O 1
ATOM 759 N N . TYR A 1 90 ? -6.702 2.601 0.527 1.00 95.81 90 TYR A N 1
ATOM 760 C CA . TYR A 1 90 ? -7.871 1.718 0.547 1.00 95.81 90 TYR A CA 1
ATOM 761 C C . TYR A 1 90 ? -8.894 2.122 1.607 1.00 95.81 90 TYR A C 1
ATOM 763 O O . TYR A 1 90 ? -10.087 2.047 1.335 1.00 95.81 90 TYR A O 1
ATOM 771 N N . VAL A 1 91 ? -8.448 2.602 2.770 1.00 94.62 91 VAL A N 1
ATOM 772 C CA . VAL A 1 91 ? -9.345 3.116 3.814 1.00 94.62 91 VAL A CA 1
ATOM 773 C C . VAL A 1 91 ? -10.071 4.368 3.328 1.00 94.62 91 VAL A C 1
ATOM 775 O O . VAL A 1 91 ? -11.289 4.424 3.442 1.00 94.62 91 VAL A O 1
ATOM 778 N N . SER A 1 92 ? -9.375 5.333 2.713 1.00 95.44 92 SER A N 1
ATOM 779 C CA . SER A 1 92 ? -10.029 6.525 2.156 1.00 95.44 92 SER A CA 1
ATOM 780 C C . SER A 1 92 ? -11.063 6.160 1.094 1.00 95.44 92 SER A C 1
ATOM 782 O O . SER A 1 92 ? -12.175 6.665 1.149 1.00 95.44 92 SER A O 1
ATOM 784 N N . LYS A 1 93 ? -10.749 5.222 0.191 1.00 94.62 93 LYS A N 1
ATOM 785 C CA . LYS A 1 93 ? -11.730 4.728 -0.786 1.00 94.62 93 LYS A CA 1
ATOM 786 C C . LYS A 1 93 ? -12.943 4.065 -0.139 1.00 94.62 93 LYS A C 1
ATOM 788 O O . LYS A 1 93 ? -14.053 4.284 -0.600 1.00 94.62 93 LYS A O 1
ATOM 793 N N . ALA A 1 94 ? -12.736 3.248 0.892 1.00 92.94 94 ALA A N 1
ATOM 794 C CA . ALA A 1 94 ? -13.834 2.591 1.595 1.00 92.94 94 ALA A CA 1
ATOM 795 C C . ALA A 1 94 ? -14.745 3.616 2.291 1.00 92.94 94 ALA A C 1
ATOM 797 O O . ALA A 1 94 ? -15.964 3.501 2.206 1.00 92.94 94 ALA A O 1
ATOM 798 N N . ILE A 1 95 ? -14.150 4.643 2.908 1.00 92.38 95 ILE A N 1
ATOM 799 C CA . ILE A 1 95 ? -14.874 5.760 3.528 1.00 92.38 95 ILE A CA 1
ATOM 800 C C . ILE A 1 95 ? -15.658 6.557 2.479 1.00 92.38 95 ILE A C 1
ATOM 802 O O . ILE A 1 95 ? -16.816 6.875 2.709 1.00 92.38 95 ILE A O 1
ATOM 806 N N . GLU A 1 96 ? -15.069 6.849 1.316 1.00 94.06 96 GLU A N 1
ATOM 807 C CA . GLU A 1 96 ? -15.758 7.548 0.215 1.00 94.06 96 GLU A CA 1
ATOM 808 C C . GLU A 1 96 ? -16.999 6.791 -0.287 1.00 94.06 96 GLU A C 1
ATOM 810 O O . GLU A 1 96 ? -17.934 7.408 -0.791 1.00 94.06 96 GLU A O 1
ATOM 815 N N . THR A 1 97 ? -17.011 5.462 -0.157 1.00 92.25 97 THR A N 1
ATOM 816 C CA . THR A 1 97 ? -18.135 4.602 -0.555 1.00 92.25 97 THR A CA 1
ATOM 817 C C . THR A 1 97 ? -19.086 4.251 0.587 1.00 92.25 97 THR A C 1
ATOM 819 O O . THR A 1 97 ? -20.030 3.495 0.369 1.00 92.25 97 THR A O 1
ATOM 822 N N . LEU A 1 98 ? -18.825 4.736 1.802 1.00 90.00 98 LEU A N 1
ATOM 823 C CA . LEU A 1 98 ? -19.622 4.412 2.977 1.00 90.00 98 LEU A CA 1
ATOM 824 C C . LEU A 1 98 ? -20.994 5.094 2.872 1.00 90.00 98 LEU A C 1
ATOM 826 O O . LEU A 1 98 ? -21.086 6.319 2.915 1.00 90.00 98 LEU A O 1
ATOM 830 N N . ASP A 1 99 ? -22.055 4.298 2.727 1.00 88.50 99 ASP A N 1
ATOM 831 C CA . ASP A 1 99 ? -23.436 4.783 2.774 1.00 88.50 99 ASP A CA 1
ATOM 832 C C . ASP A 1 99 ? -23.967 4.658 4.206 1.00 88.50 99 ASP A C 1
ATOM 834 O O . ASP A 1 99 ? -23.964 3.571 4.778 1.00 88.50 99 ASP A O 1
ATOM 838 N N . LEU A 1 100 ? -24.395 5.780 4.785 1.00 88.31 100 LEU A N 1
ATOM 839 C CA . LEU A 1 100 ? -24.878 5.880 6.167 1.00 88.31 100 LEU A CA 1
ATOM 840 C C . LEU A 1 100 ? -26.360 6.279 6.236 1.00 88.31 100 LEU A C 1
ATOM 842 O O . LEU A 1 100 ? -26.820 6.739 7.275 1.00 88.31 100 LEU A O 1
ATOM 846 N N . LYS A 1 101 ? -27.118 6.160 5.138 1.00 89.88 101 LYS A N 1
ATOM 847 C CA . LYS A 1 101 ? -28.539 6.566 5.106 1.00 89.88 101 LYS A CA 1
ATOM 848 C C . LYS A 1 101 ? -29.417 5.830 6.112 1.00 89.88 101 LYS A C 1
ATOM 850 O O . LYS A 1 101 ? -30.340 6.437 6.643 1.00 89.88 101 LYS A O 1
ATOM 855 N N . ASP A 1 102 ? -29.129 4.557 6.355 1.00 89.25 102 ASP A N 1
ATOM 856 C CA . ASP A 1 102 ? -29.916 3.707 7.254 1.00 89.25 102 ASP A CA 1
ATOM 857 C C . ASP A 1 102 ? -29.378 3.702 8.695 1.00 89.25 102 ASP A C 1
ATOM 859 O O . ASP A 1 102 ? -29.918 3.002 9.550 1.00 89.25 102 ASP A O 1
ATOM 863 N N . LEU A 1 103 ? -28.337 4.497 8.974 1.00 88.12 103 LEU A N 1
ATOM 864 C CA . LEU A 1 103 ? -27.742 4.626 10.299 1.00 88.12 103 LEU A CA 1
ATOM 865 C C . LEU A 1 103 ? -28.729 5.312 11.253 1.00 88.12 103 LEU A C 1
ATOM 867 O O . LEU A 1 103 ? -29.116 6.464 11.042 1.00 88.12 103 LEU A O 1
ATOM 871 N N . LYS A 1 104 ? -29.115 4.619 12.323 1.00 89.00 104 LYS A N 1
ATOM 872 C CA . LYS A 1 104 ? -30.128 5.093 13.283 1.00 89.00 104 LYS A CA 1
ATOM 873 C C . LYS A 1 104 ? -29.546 5.497 14.630 1.00 89.00 104 LYS A C 1
ATOM 875 O O . LYS A 1 104 ? -30.056 6.426 15.256 1.00 89.00 104 LYS A O 1
ATOM 880 N N . ALA A 1 105 ? -28.476 4.836 15.060 1.00 88.75 105 ALA A N 1
ATOM 881 C CA . ALA A 1 105 ? -27.821 5.108 16.326 1.00 88.75 105 ALA A CA 1
ATOM 882 C C . ALA A 1 105 ? -26.306 4.924 16.205 1.00 88.75 105 ALA A C 1
ATOM 884 O O . ALA A 1 105 ? -25.823 4.003 15.554 1.00 88.75 105 ALA A O 1
ATOM 885 N N . ILE A 1 106 ? -25.553 5.811 16.860 1.00 89.31 106 ILE A N 1
ATOM 886 C CA . ILE A 1 106 ? -24.096 5.716 16.955 1.00 89.31 106 ILE A CA 1
ATOM 887 C C . ILE A 1 106 ? -23.676 5.562 18.410 1.00 89.31 106 ILE A C 1
ATOM 889 O O . ILE A 1 106 ? -24.107 6.309 19.288 1.00 89.31 106 ILE A O 1
ATOM 893 N N . GLY A 1 107 ? -22.805 4.595 18.653 1.00 87.62 107 GLY A N 1
ATOM 894 C CA . GLY A 1 107 ? -22.053 4.448 19.883 1.00 87.62 107 GLY A CA 1
ATOM 895 C C . GLY A 1 107 ? -20.747 5.204 19.743 1.00 87.62 107 GLY A C 1
ATOM 896 O O . GLY A 1 107 ? -20.056 5.068 18.732 1.00 87.62 107 GLY A O 1
ATOM 897 N N . LEU A 1 108 ? -20.419 6.002 20.751 1.00 89.56 108 LEU A N 1
ATOM 898 C CA . LEU A 1 108 ? -19.153 6.707 20.834 1.00 89.56 108 LEU A CA 1
ATOM 899 C C . LEU A 1 108 ? -18.4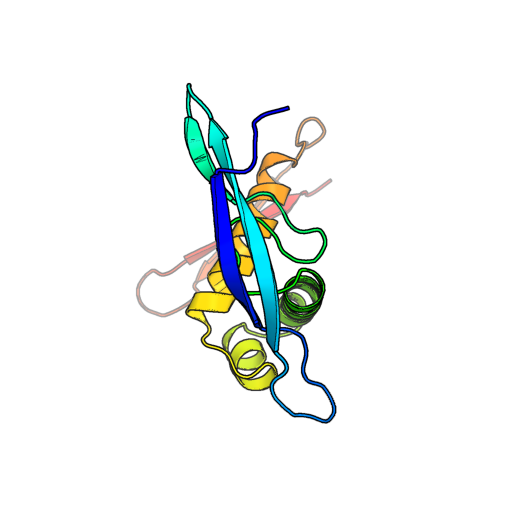03 6.186 22.051 1.00 89.56 108 LEU A C 1
ATOM 901 O O . LEU A 1 108 ? -18.899 6.284 23.171 1.00 89.56 108 LEU A O 1
ATOM 905 N N . ASP A 1 109 ? -17.215 5.646 21.813 1.00 88.44 109 ASP A N 1
ATOM 906 C CA . ASP A 1 109 ? -16.272 5.299 22.869 1.00 88.44 109 ASP A CA 1
ATOM 907 C C . ASP A 1 109 ? -14.990 6.109 22.690 1.00 88.44 109 ASP A C 1
ATOM 909 O O . ASP A 1 109 ? -14.471 6.235 21.580 1.00 88.44 109 ASP A O 1
ATOM 913 N N . GLU A 1 110 ? -14.478 6.675 23.778 1.00 84.12 110 GLU A N 1
ATOM 914 C CA . GLU A 1 110 ? -13.211 7.397 23.783 1.00 84.12 110 GLU A CA 1
ATOM 915 C C . GLU A 1 110 ? -12.242 6.700 24.733 1.00 84.12 110 GLU A C 1
ATOM 917 O O . GLU A 1 110 ? -12.363 6.765 25.955 1.00 84.12 110 GLU A O 1
ATOM 922 N N . THR A 1 111 ? -11.234 6.049 24.158 1.00 80.44 111 THR A N 1
ATOM 923 C CA . THR A 1 111 ? -10.212 5.339 24.922 1.00 80.44 111 THR A CA 1
ATOM 924 C C . THR A 1 111 ? -8.893 6.112 24.881 1.00 80.44 111 THR A C 1
ATOM 926 O O . THR A 1 111 ? -8.358 6.441 23.817 1.00 80.44 111 THR A O 1
ATOM 929 N N . ALA A 1 112 ? -8.316 6.390 26.053 1.00 78.44 112 ALA A N 1
ATOM 930 C CA . ALA A 1 112 ? -6.993 7.001 26.155 1.00 78.44 112 ALA A CA 1
ATOM 931 C C . ALA A 1 112 ? -5.909 6.032 25.646 1.00 78.44 112 ALA A C 1
ATOM 933 O O . ALA A 1 112 ? -5.700 4.954 26.198 1.00 78.44 112 ALA A O 1
ATOM 934 N N . SER A 1 113 ? -5.182 6.432 24.604 1.00 72.25 113 SER A N 1
ATOM 935 C CA . SER A 1 113 ? -4.176 5.587 23.946 1.00 72.25 113 SER A CA 1
ATOM 936 C C . SER A 1 113 ? -2.800 5.626 24.620 1.00 72.25 113 SER A C 1
ATOM 938 O O . SER A 1 113 ? -2.074 4.631 24.598 1.00 72.25 113 SER A O 1
ATOM 940 N N . LYS A 1 114 ? -2.420 6.769 25.218 1.00 70.50 114 LYS A N 1
ATOM 941 C CA . LYS A 1 114 ? -1.162 6.991 25.962 1.00 70.50 114 LYS A CA 1
ATOM 942 C C . LYS A 1 114 ? -1.330 8.094 27.014 1.00 70.50 114 LYS A C 1
ATOM 944 O O . LYS A 1 114 ? -2.215 8.939 26.901 1.00 70.50 114 LYS A O 1
ATOM 949 N N . ARG A 1 115 ? -0.423 8.141 28.005 1.00 63.38 115 ARG A N 1
ATOM 950 C CA . ARG A 1 115 ? -0.295 9.290 28.927 1.00 63.38 115 ARG A CA 1
ATOM 951 C C . ARG A 1 115 ? -0.081 10.588 28.132 1.00 63.38 115 ARG A C 1
ATOM 953 O O . ARG A 1 115 ? 0.711 10.597 27.191 1.00 63.38 115 ARG A O 1
ATOM 960 N N . GLY A 1 116 ? -0.748 11.667 28.547 1.00 68.38 116 GLY A N 1
ATOM 961 C CA . GLY A 1 116 ? -0.601 13.001 27.950 1.00 68.38 116 GLY A CA 1
ATOM 962 C C . GLY A 1 116 ? -1.675 13.382 26.926 1.00 68.38 116 GLY A C 1
ATOM 963 O O . GLY A 1 116 ? -1.330 13.960 25.905 1.00 68.38 116 GLY A O 1
ATOM 964 N N . TYR A 1 117 ? -2.950 13.076 27.201 1.00 68.38 117 TYR A N 1
ATOM 965 C CA . TYR A 1 117 ? -4.108 13.538 26.415 1.00 68.38 117 TYR A CA 1
ATOM 966 C C . TYR A 1 117 ? -4.117 13.092 24.936 1.00 68.38 117 TYR A C 1
ATOM 968 O O . TYR A 1 117 ? -4.428 13.879 24.048 1.00 68.38 117 TYR A O 1
ATOM 976 N N . ASN A 1 118 ? -3.779 11.826 24.656 1.00 62.22 118 ASN A N 1
ATOM 977 C CA . ASN A 1 118 ? -3.954 11.230 23.324 1.00 62.22 118 ASN A CA 1
ATOM 978 C C . ASN A 1 118 ? -5.116 10.240 23.341 1.00 62.22 118 ASN A C 1
ATOM 980 O O . ASN A 1 118 ? -4.973 9.132 23.868 1.00 62.22 118 ASN A O 1
ATOM 984 N N . TYR A 1 119 ? -6.231 10.614 22.730 1.00 72.06 119 TYR A N 1
ATOM 985 C CA . TYR A 1 119 ? -7.463 9.835 22.736 1.00 72.06 119 TYR A CA 1
ATOM 986 C C . TYR A 1 119 ? -7.720 9.192 21.373 1.00 72.06 119 TYR A C 1
ATOM 988 O O . TYR A 1 119 ? -7.384 9.757 20.331 1.00 72.06 119 TYR A O 1
ATOM 996 N N . ILE A 1 120 ? -8.273 7.982 21.390 1.00 79.69 120 ILE A N 1
ATOM 997 C CA . ILE A 1 120 ? -8.818 7.309 20.213 1.00 79.69 120 ILE A CA 1
ATOM 998 C C . ILE A 1 120 ? -10.328 7.276 20.402 1.00 79.69 120 ILE A C 1
ATOM 1000 O O . ILE A 1 120 ? -10.811 6.664 21.352 1.00 79.69 120 ILE A O 1
ATOM 1004 N N . THR A 1 121 ? -11.052 7.925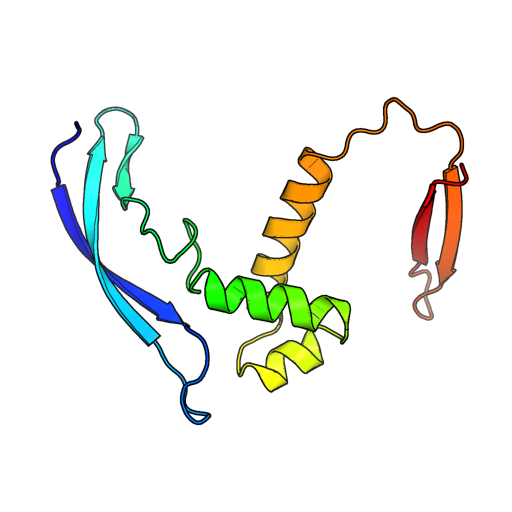 19.495 1.00 77.38 121 THR A N 1
ATOM 1005 C CA . THR A 1 121 ? -12.514 7.877 19.446 1.00 77.38 121 THR A CA 1
ATOM 1006 C C . THR A 1 121 ? -12.942 6.812 18.447 1.00 77.38 121 THR A C 1
ATOM 1008 O O . THR A 1 121 ? -12.523 6.834 17.287 1.00 77.38 121 THR A O 1
ATOM 1011 N N . VAL A 1 122 ? -13.766 5.875 18.897 1.00 81.44 122 VAL A N 1
ATOM 1012 C CA . VAL A 1 122 ? -14.336 4.804 18.086 1.00 81.44 122 VAL A CA 1
ATOM 1013 C C . VAL A 1 122 ? -15.825 5.076 17.922 1.00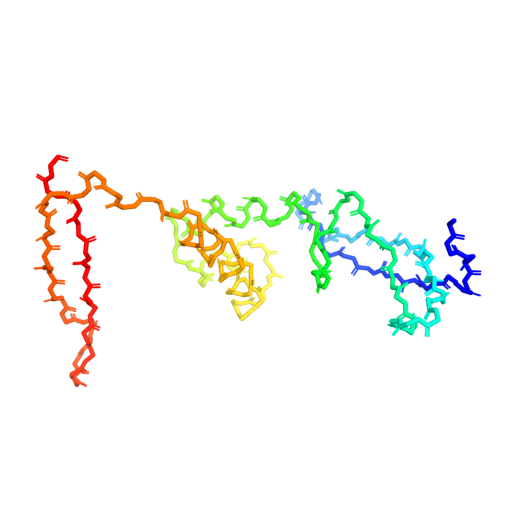 81.44 122 VAL A C 1
ATOM 1015 O O . VAL A 1 122 ? -16.529 5.316 18.900 1.00 81.44 122 VAL A O 1
ATOM 1018 N N . PHE A 1 123 ? -16.287 5.038 16.674 1.00 81.81 123 PHE A N 1
ATOM 1019 C CA . PHE A 1 123 ? -17.702 5.106 16.327 1.00 81.81 123 PHE A CA 1
ATOM 1020 C C . PHE A 1 123 ? -18.178 3.705 15.959 1.00 81.81 123 PHE A C 1
ATOM 1022 O O . PHE A 1 123 ? -17.514 3.016 15.181 1.00 81.81 123 PHE A O 1
ATOM 1029 N N . ILE A 1 124 ? -19.306 3.289 16.523 1.00 82.25 124 ILE A N 1
ATOM 1030 C CA . ILE A 1 124 ? -19.904 1.970 16.305 1.00 82.25 124 ILE A CA 1
ATOM 1031 C C . ILE A 1 124 ? -21.360 2.181 15.890 1.00 82.25 124 ILE A C 1
ATOM 1033 O O . ILE A 1 124 ? -22.047 3.001 16.494 1.00 82.25 124 ILE A O 1
ATOM 1037 N N . ASP A 1 125 ? -21.818 1.469 14.865 1.00 83.94 125 ASP A N 1
ATOM 1038 C CA . ASP A 1 125 ? -23.245 1.380 14.543 1.00 83.94 125 ASP A CA 1
ATOM 1039 C C . ASP A 1 125 ? -23.932 0.491 15.592 1.00 83.94 125 ASP A C 1
ATOM 1041 O O . ASP A 1 125 ? -23.448 -0.610 15.868 1.00 83.94 125 ASP A O 1
ATOM 1045 N N . LEU A 1 126 ? -24.974 1.005 16.248 1.00 81.19 126 LEU A N 1
ATOM 1046 C CA . LEU A 1 126 ? -25.637 0.336 17.377 1.00 81.19 126 LEU A CA 1
ATOM 1047 C C . LEU A 1 126 ? -26.893 -0.453 16.982 1.00 81.19 126 LEU A C 1
ATOM 1049 O O . LEU A 1 126 ? -27.477 -1.089 17.864 1.00 81.19 126 LEU A O 1
ATOM 1053 N N . ASP A 1 127 ? -27.281 -0.418 15.706 1.00 70.81 127 ASP A N 1
ATOM 1054 C CA . ASP A 1 127 ? -28.491 -1.064 15.180 1.00 70.81 127 ASP A CA 1
ATOM 1055 C C . ASP A 1 127 ? -28.219 -2.355 14.384 1.00 70.81 127 ASP A C 1
ATOM 1057 O O . ASP A 1 127 ? -27.180 -2.461 13.690 1.00 70.81 127 ASP A O 1
#

Nearest PDB structures (foldseek):
  3rd4-assembly3_B  TM=4.715E-01  e=2.041E+00  Proteus penneri ATCC 35198
  8cll-assembly1_F  TM=2.981E-01  e=2.306E+00  Homo sapiens
  6vhy-assembly1_A  TM=2.938E-01  e=3.325E+00  Klebsiella oxytoca
  1ae2-assembly1_A-2  TM=2.599E-01  e=5.097E+00  Escherichia coli

Foldseek 3Di:
DFDFPAWDKAKAFEFDDVNDTDIDIDTWTWGQDPVPGTHTDD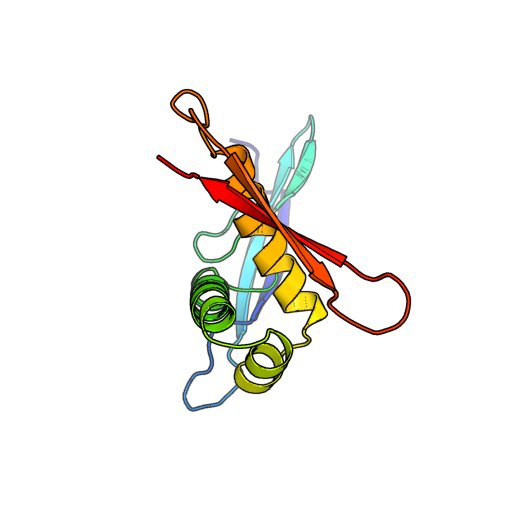DPQDDPPHSHGPNRLVVLVVVVVVDPLVVSCVVRVHDSVNSVVSVCVVVVVVVVVDDCPVQDDWDWDWDAPDPDPDIDIDIDRPD

Radius of gyration: 19.91 Å; Cα contacts (8 Å, |Δi|>4): 163; chains: 1; bounding box: 44×37×58 Å

Sequence (127 aa):
MCKAHDFKEYTWRHLNFFQHHCYLTARVPRINCSEHGIRRVDVPWARKGSRFTLLFEQVVMSLVREMPINAVARHVGVTDKRLWRIVYHYVSKAIETLDLKDLKAIGLDETASKRGYNYITVFIDLD

Organism: NCBI:txid1592317